Protein AF-A0A380KM17-F1 (afdb_monomer_lite)

Secondary structure (DSSP, 8-state):
--HHHHHHHHHHHHHHHHHTHHHHHHHHHHTTS-S-HHHHHHHHHHHHHHHHSS---SSHHHHHHHHHHHHHHHT-TGGG-

pLDDT: mean 95.52, std 6.11, range [63.66, 98.75]

Sequence (81 aa):
MKLETAKRWLILFYEKIQENLAVLAELDSTMGGDGDHGENMLRGMTAVVNTVEPKEFASTSDLFKETGMLLLTKVGGVSGT

InterPro domains:
  IPR004007 DhaL domain [PF02734] (33-80)
  IPR004007 DhaL domain [PS51480] (4-81)
  IPR036117 DhaL domain superfamily [G3DSA:1.25.40.340] (1-81)
  IPR036117 DhaL domain superfamily [SSF101473] (3-81)

Foldseek 3Di:
DFQVVLLVVLVVVLVVLVVCLQVQLVVCVVVPHPSCQSVLVNFLSVQLNVPLVVDDDPGPVRSVVVSLVSLLVTSDDPRND

Structure (mmCIF, N/CA/C/O backbone):
data_AF-A0A380KM17-F1
#
_entry.id   AF-A0A380KM17-F1
#
loop_
_atom_site.group_PDB
_atom_site.id
_atom_site.type_symbol
_atom_site.label_atom_id
_atom_site.label_alt_id
_atom_site.label_comp_id
_atom_site.label_asym_id
_atom_site.label_entity_id
_atom_site.label_seq_id
_atom_site.pdbx_PDB_ins_code
_atom_site.Cartn_x
_atom_site.Cartn_y
_atom_site.Cartn_z
_atom_site.occupancy
_atom_site.B_iso_or_equiv
_atom_site.auth_seq_id
_atom_site.auth_comp_id
_atom_site.auth_asym_id
_atom_site.auth_atom_id
_atom_site.pdbx_PDB_model_num
ATOM 1 N N . MET A 1 1 ? -17.721 3.709 2.799 1.00 83.56 1 MET A N 1
ATOM 2 C CA . MET A 1 1 ? -17.346 2.278 2.870 1.00 83.56 1 MET A CA 1
ATOM 3 C C . MET A 1 1 ? -17.259 1.846 4.333 1.00 83.56 1 MET A C 1
ATOM 5 O O . MET A 1 1 ? -16.769 2.632 5.138 1.00 83.56 1 MET A O 1
ATOM 9 N N . LYS A 1 2 ? -17.761 0.653 4.689 1.00 96.50 2 LYS A N 1
ATOM 10 C CA . LYS A 1 2 ? -17.660 0.098 6.057 1.00 96.50 2 LYS A CA 1
ATOM 11 C C . LYS A 1 2 ? -16.219 -0.347 6.358 1.00 96.50 2 LYS A C 1
ATOM 13 O O . LYS A 1 2 ? -15.513 -0.705 5.420 1.00 96.50 2 LYS A O 1
ATOM 18 N N . LEU A 1 3 ? -15.813 -0.350 7.633 1.00 97.19 3 LEU A N 1
ATOM 19 C CA . LEU A 1 3 ? -14.442 -0.682 8.054 1.00 97.19 3 LEU A CA 1
ATOM 20 C C . LEU A 1 3 ? -13.998 -2.069 7.566 1.00 97.19 3 LEU A C 1
ATOM 22 O O . LEU A 1 3 ? -12.979 -2.174 6.893 1.00 97.19 3 LEU A O 1
ATOM 26 N N . GLU A 1 4 ? -14.808 -3.102 7.802 1.00 95.94 4 GLU A N 1
ATOM 27 C CA . GLU A 1 4 ? -14.506 -4.470 7.350 1.00 95.94 4 GLU A CA 1
ATOM 28 C C . GLU A 1 4 ? -14.363 -4.576 5.831 1.00 95.94 4 GLU A C 1
ATOM 30 O O . GLU A 1 4 ? -13.465 -5.234 5.313 1.00 95.94 4 GLU A O 1
ATOM 35 N N . THR A 1 5 ? -15.220 -3.868 5.091 1.00 98.00 5 THR A N 1
ATOM 36 C CA . THR A 1 5 ? -15.126 -3.811 3.630 1.00 98.00 5 THR A CA 1
ATOM 37 C C . THR A 1 5 ? -13.830 -3.134 3.187 1.00 98.00 5 THR A C 1
ATOM 39 O O . THR A 1 5 ? -13.205 -3.592 2.237 1.00 98.00 5 THR A O 1
ATOM 42 N N . ALA A 1 6 ? -13.405 -2.076 3.883 1.00 98.19 6 ALA A N 1
ATOM 43 C CA . ALA A 1 6 ? -12.159 -1.377 3.596 1.00 98.19 6 ALA A CA 1
ATOM 44 C C . ALA A 1 6 ? -10.932 -2.255 3.887 1.00 98.19 6 ALA A C 1
ATOM 46 O O . ALA A 1 6 ? -10.055 -2.360 3.032 1.00 98.19 6 ALA A O 1
ATOM 47 N N . LYS A 1 7 ? -10.897 -2.944 5.037 1.00 97.12 7 LYS A N 1
ATOM 48 C CA . LYS A 1 7 ? -9.838 -3.914 5.363 1.00 97.12 7 LYS A CA 1
ATOM 49 C C . LYS A 1 7 ? -9.764 -5.023 4.316 1.00 97.12 7 LYS A C 1
ATOM 51 O O . LYS A 1 7 ? -8.695 -5.283 3.770 1.00 97.12 7 LYS A O 1
ATOM 56 N N . ARG A 1 8 ? -10.906 -5.635 3.976 1.00 97.69 8 ARG A N 1
ATOM 57 C CA . ARG A 1 8 ? -10.951 -6.694 2.959 1.00 97.69 8 ARG A CA 1
ATOM 58 C C . ARG A 1 8 ? -10.486 -6.193 1.595 1.00 97.69 8 ARG A C 1
ATOM 60 O O . ARG A 1 8 ? -9.784 -6.921 0.903 1.00 97.69 8 ARG A O 1
ATOM 67 N N . TRP A 1 9 ? -10.842 -4.968 1.219 1.00 98.38 9 TRP A N 1
ATOM 68 C CA . TRP A 1 9 ? -10.379 -4.364 -0.027 1.00 98.38 9 TRP A CA 1
ATOM 69 C C . TRP A 1 9 ? -8.853 -4.209 -0.071 1.00 98.38 9 TRP A C 1
ATOM 71 O O . TRP A 1 9 ? -8.258 -4.575 -1.080 1.00 98.38 9 TRP A O 1
ATOM 81 N N . LEU A 1 10 ? -8.212 -3.757 1.013 1.00 98.31 10 LEU A N 1
ATOM 82 C CA . LEU A 1 10 ? -6.746 -3.651 1.081 1.00 98.31 10 LEU A CA 1
ATOM 83 C C . LEU A 1 10 ? -6.056 -5.014 0.926 1.00 98.31 10 LEU A C 1
ATOM 85 O O . LEU A 1 10 ? -5.060 -5.113 0.213 1.00 98.31 10 LEU A O 1
ATOM 89 N N . ILE A 1 11 ? -6.613 -6.065 1.537 1.00 98.00 11 ILE A N 1
ATOM 90 C CA . ILE A 1 11 ? -6.098 -7.438 1.410 1.00 98.00 11 ILE A CA 1
ATOM 91 C C . ILE A 1 11 ? -6.229 -7.929 -0.039 1.00 98.00 11 ILE A C 1
ATOM 93 O O . ILE A 1 11 ? -5.257 -8.396 -0.622 1.00 98.00 11 ILE A O 1
ATOM 97 N N . LEU A 1 12 ? -7.401 -7.751 -0.658 1.00 98.56 12 LEU A N 1
ATOM 98 C CA . LEU A 1 12 ? -7.621 -8.119 -2.062 1.00 98.56 12 LEU A CA 1
ATOM 99 C C . LEU A 1 12 ? -6.714 -7.329 -3.017 1.00 98.56 12 LEU A C 1
ATOM 101 O O . LEU A 1 12 ? -6.250 -7.862 -4.021 1.00 98.56 12 LEU A O 1
ATOM 105 N N . PHE A 1 13 ? -6.449 -6.057 -2.720 1.00 98.44 13 PHE A N 1
ATOM 106 C CA . PHE A 1 13 ? -5.525 -5.250 -3.508 1.00 98.44 13 PHE A CA 1
ATOM 107 C C . PHE A 1 13 ? -4.088 -5.773 -3.395 1.00 98.44 13 PHE A C 1
ATOM 109 O O . PHE A 1 13 ? -3.418 -5.921 -4.413 1.00 98.44 13 PHE A O 1
ATOM 116 N N . TYR A 1 14 ? -3.637 -6.137 -2.192 1.00 98.56 14 TYR A N 1
ATOM 117 C CA . TYR A 1 14 ? -2.338 -6.783 -1.987 1.00 98.56 14 TYR A CA 1
ATOM 118 C C . TYR A 1 14 ? -2.214 -8.121 -2.734 1.00 98.56 14 TYR A C 1
ATOM 120 O O . TYR A 1 14 ? -1.187 -8.378 -3.363 1.00 98.56 14 TYR A O 1
ATOM 128 N N . GLU A 1 15 ? -3.258 -8.954 -2.725 1.00 98.56 15 GLU A N 1
ATOM 129 C CA . GLU A 1 15 ? -3.318 -10.183 -3.534 1.00 98.56 15 GLU A CA 1
ATOM 130 C C . GLU A 1 15 ? -3.132 -9.862 -5.028 1.00 98.56 15 GLU A C 1
ATOM 132 O O . GLU A 1 15 ? -2.303 -10.478 -5.698 1.00 98.56 15 GLU A O 1
ATOM 137 N N . LYS A 1 16 ? -3.807 -8.826 -5.546 1.00 98.75 16 LYS A N 1
ATOM 138 C CA . LYS A 1 16 ? -3.661 -8.413 -6.951 1.00 98.75 16 LYS A CA 1
ATOM 139 C C . LYS A 1 16 ? -2.292 -7.840 -7.295 1.00 98.75 16 LYS A C 1
ATOM 141 O O . LYS A 1 16 ? -1.813 -8.106 -8.394 1.00 98.75 16 LYS A O 1
ATOM 146 N N . ILE A 1 17 ? -1.647 -7.106 -6.391 1.00 98.38 17 ILE A N 1
ATOM 147 C CA . ILE A 1 17 ? -0.265 -6.649 -6.599 1.00 98.38 17 ILE A CA 1
ATOM 148 C C . ILE A 1 17 ? 0.683 -7.846 -6.725 1.00 98.38 17 ILE A C 1
ATOM 150 O O . ILE A 1 17 ? 1.498 -7.874 -7.642 1.00 98.38 17 ILE A O 1
ATOM 154 N N . GLN A 1 18 ? 0.540 -8.861 -5.868 1.00 98.44 18 GLN A N 1
ATOM 155 C CA . GLN A 1 18 ? 1.357 -10.077 -5.950 1.00 98.44 18 GLN A CA 1
ATOM 156 C C . GLN A 1 18 ? 1.126 -10.839 -7.260 1.00 98.44 18 GLN A C 1
ATOM 158 O O . GLN A 1 18 ? 2.089 -11.210 -7.927 1.00 98.44 18 GLN A O 1
ATOM 163 N N . GLU A 1 19 ? -0.136 -11.033 -7.657 1.00 98.69 19 GLU A N 1
ATOM 164 C CA . GLU A 1 19 ? -0.489 -11.715 -8.912 1.00 98.69 19 GLU A CA 1
ATOM 165 C C . GLU A 1 19 ? 0.089 -11.018 -10.156 1.00 98.69 19 GLU A C 1
ATOM 167 O O . GLU A 1 19 ? 0.393 -11.681 -11.144 1.00 98.69 19 GLU A O 1
ATOM 172 N N . ASN A 1 20 ? 0.236 -9.690 -10.119 1.00 98.44 20 ASN A N 1
ATOM 173 C CA . ASN A 1 20 ? 0.615 -8.877 -11.277 1.00 98.44 20 ASN A CA 1
ATOM 174 C C . ASN A 1 20 ? 2.023 -8.273 -11.161 1.00 98.44 20 ASN A C 1
ATOM 176 O O . ASN A 1 20 ? 2.358 -7.377 -11.931 1.00 98.44 20 ASN A O 1
ATOM 180 N N . LEU A 1 21 ? 2.858 -8.761 -10.237 1.00 97.62 21 LEU A N 1
ATOM 181 C CA . LEU A 1 21 ? 4.170 -8.181 -9.934 1.00 97.62 21 LEU A CA 1
ATOM 182 C C . LEU A 1 21 ? 5.033 -7.964 -11.188 1.00 97.62 21 LEU A C 1
ATOM 184 O O . LEU A 1 21 ? 5.521 -6.862 -11.426 1.00 97.62 21 LEU A O 1
ATOM 188 N N . ALA A 1 22 ? 5.174 -9.008 -12.009 1.00 97.44 22 ALA A N 1
ATOM 189 C CA . ALA A 1 22 ? 5.978 -8.961 -13.229 1.00 97.44 22 ALA A CA 1
ATOM 190 C C . ALA A 1 22 ? 5.376 -8.030 -14.292 1.00 97.44 22 ALA A C 1
ATOM 192 O O . ALA A 1 22 ? 6.107 -7.296 -14.946 1.00 97.44 22 ALA A O 1
ATOM 193 N N . VAL A 1 23 ? 4.045 -8.016 -14.421 1.00 98.25 23 VAL A N 1
ATOM 194 C CA . VAL A 1 23 ? 3.336 -7.150 -15.376 1.00 98.25 23 VAL A CA 1
ATOM 195 C C . VAL A 1 23 ? 3.533 -5.678 -15.014 1.00 98.25 23 VAL A C 1
ATOM 197 O O . VAL A 1 23 ? 3.748 -4.850 -15.894 1.00 98.25 23 VAL A O 1
ATOM 200 N N . LEU A 1 24 ? 3.498 -5.340 -13.722 1.00 97.56 24 LEU A N 1
ATOM 201 C CA . LEU A 1 24 ? 3.731 -3.974 -13.250 1.00 97.56 24 LEU A CA 1
ATOM 202 C C . LEU A 1 24 ? 5.158 -3.500 -13.560 1.00 97.56 24 LEU A C 1
ATOM 204 O O . LEU A 1 24 ? 5.324 -2.377 -14.027 1.00 97.56 24 LEU A O 1
ATOM 208 N N . ALA A 1 25 ? 6.163 -4.355 -13.354 1.00 96.44 25 ALA A N 1
ATOM 209 C CA . ALA A 1 25 ? 7.552 -4.054 -13.707 1.00 96.44 25 ALA A CA 1
ATOM 210 C C . ALA A 1 25 ? 7.747 -3.899 -15.229 1.00 96.44 25 ALA A C 1
ATOM 212 O O . ALA A 1 25 ? 8.396 -2.959 -15.688 1.00 96.44 25 ALA A O 1
ATOM 213 N N . GLU A 1 26 ? 7.142 -4.788 -16.023 1.00 98.06 26 GLU A N 1
ATOM 214 C CA . GLU A 1 26 ? 7.217 -4.751 -17.488 1.00 98.06 26 GLU A CA 1
ATOM 215 C C . GLU A 1 26 ? 6.592 -3.477 -18.064 1.00 98.06 26 GLU A C 1
ATOM 217 O O . GLU A 1 26 ? 7.193 -2.828 -18.925 1.00 98.06 26 GLU A O 1
ATOM 222 N N . LEU A 1 27 ? 5.401 -3.101 -17.591 1.00 97.44 27 LEU A N 1
ATOM 223 C CA . LEU A 1 27 ? 4.723 -1.884 -18.034 1.00 97.44 27 LEU A CA 1
ATOM 224 C C . LEU A 1 27 ? 5.534 -0.637 -17.688 1.00 97.44 27 LEU A C 1
ATOM 226 O O . LEU A 1 27 ? 5.686 0.237 -18.540 1.00 97.44 27 LEU A O 1
ATOM 230 N N . ASP A 1 28 ? 6.080 -0.583 -16.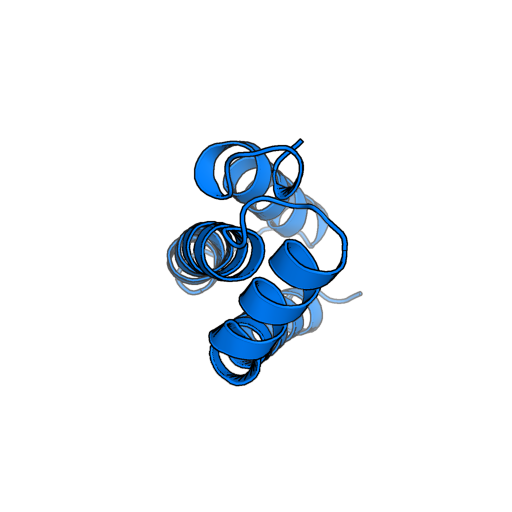476 1.00 97.12 28 ASP A N 1
ATOM 231 C CA . ASP A 1 28 ? 6.893 0.537 -16.014 1.00 97.12 28 ASP A CA 1
ATOM 232 C C . ASP A 1 28 ? 8.152 0.706 -16.881 1.00 97.12 28 ASP A C 1
ATOM 234 O O . ASP A 1 28 ? 8.366 1.768 -17.464 1.00 97.12 28 ASP A O 1
ATOM 238 N N . SER A 1 29 ? 8.901 -0.376 -17.120 1.00 96.81 29 SER A N 1
ATOM 239 C CA . SER A 1 29 ? 10.048 -0.363 -18.044 1.00 96.81 29 SER A CA 1
ATOM 240 C C . SER A 1 29 ? 9.657 0.028 -19.475 1.00 96.81 29 SER A C 1
ATOM 242 O O . SER A 1 29 ? 10.323 0.846 -20.111 1.00 96.81 29 SER A O 1
ATOM 244 N N . THR A 1 30 ? 8.565 -0.533 -20.003 1.00 97.62 30 THR A N 1
ATOM 245 C CA . THR A 1 30 ? 8.129 -0.294 -21.391 1.00 97.62 30 THR A CA 1
ATOM 246 C C . THR A 1 30 ? 7.691 1.155 -21.616 1.00 97.62 30 THR A C 1
ATOM 248 O O . THR A 1 30 ? 7.862 1.692 -22.711 1.00 97.62 30 THR A O 1
ATOM 251 N N . MET A 1 31 ? 7.153 1.811 -20.586 1.00 94.19 31 MET A N 1
ATOM 252 C 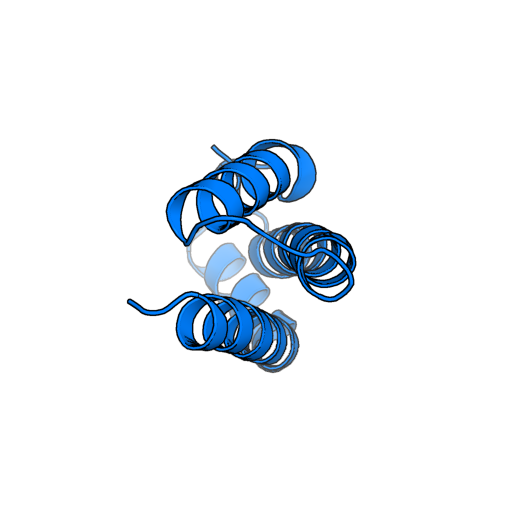CA . MET A 1 31 ? 6.748 3.219 -20.633 1.00 94.19 31 MET A CA 1
ATOM 253 C C . MET A 1 31 ? 7.898 4.201 -20.358 1.00 94.19 31 MET A C 1
ATOM 255 O O . MET A 1 31 ? 7.682 5.413 -20.408 1.00 94.19 31 MET A O 1
ATOM 259 N N . GLY A 1 32 ? 9.116 3.700 -20.130 1.00 93.88 32 GLY A N 1
ATOM 260 C CA . GLY A 1 32 ? 10.312 4.508 -19.887 1.00 93.88 32 GLY A CA 1
ATOM 261 C C . GLY A 1 32 ? 10.618 4.779 -18.410 1.00 93.88 32 GLY A C 1
ATOM 262 O O . GLY A 1 32 ? 11.426 5.664 -18.129 1.00 93.88 32 GLY A O 1
ATOM 263 N N . GLY A 1 33 ? 9.980 4.053 -17.488 1.00 93.56 33 GLY A N 1
ATOM 264 C CA . GLY A 1 33 ? 10.371 3.955 -16.081 1.00 93.56 33 GLY A CA 1
ATOM 265 C C . GLY A 1 33 ? 11.557 3.006 -15.867 1.00 93.56 33 GLY A C 1
ATOM 266 O O . GLY A 1 33 ? 12.149 2.498 -16.822 1.00 93.56 33 GLY A O 1
ATOM 267 N N . ASP A 1 34 ? 11.926 2.773 -14.609 1.00 96.12 34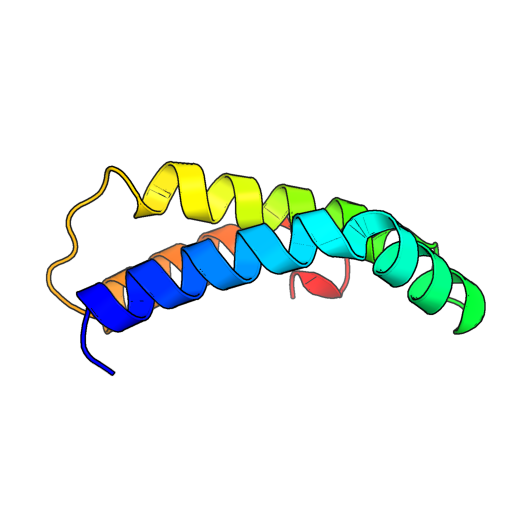 ASP A N 1
ATOM 268 C CA . ASP A 1 34 ? 13.067 1.925 -14.229 1.00 96.12 34 ASP A CA 1
ATOM 269 C C . ASP A 1 34 ? 12.680 0.464 -13.938 1.00 96.12 34 ASP A C 1
ATOM 271 O O . ASP A 1 34 ? 13.558 -0.371 -13.707 1.00 96.12 34 ASP A O 1
ATOM 275 N N . GLY A 1 35 ? 11.389 0.130 -14.031 1.00 96.25 35 GLY A N 1
ATOM 276 C CA . GLY A 1 35 ? 10.881 -1.228 -13.858 1.00 96.25 35 GLY A CA 1
ATOM 277 C C . GLY A 1 35 ? 10.665 -1.616 -12.402 1.00 96.25 35 GLY A C 1
ATOM 278 O O . GLY A 1 35 ? 10.386 -2.785 -12.125 1.00 96.25 35 GLY A O 1
ATOM 279 N N . ASP A 1 36 ? 10.786 -0.677 -11.467 1.00 96.38 36 ASP A N 1
ATOM 280 C CA . ASP A 1 36 ? 10.728 -0.962 -10.039 1.00 96.38 36 ASP A CA 1
ATOM 281 C C . ASP A 1 36 ? 9.307 -0.891 -9.456 1.00 96.38 36 ASP A C 1
ATOM 283 O O . ASP A 1 36 ? 9.083 -1.299 -8.308 1.00 96.38 36 ASP A O 1
ATOM 287 N N . HIS A 1 37 ? 8.323 -0.429 -10.241 1.00 96.25 37 HIS A N 1
ATOM 288 C CA . HIS A 1 37 ? 6.975 -0.150 -9.742 1.00 96.25 37 HIS A CA 1
ATOM 289 C C . HIS A 1 37 ? 6.326 -1.358 -9.052 1.00 96.25 37 HIS A C 1
ATOM 291 O O . HIS A 1 37 ? 5.761 -1.230 -7.961 1.00 96.25 37 HIS A O 1
ATOM 297 N N . GLY A 1 38 ? 6.436 -2.549 -9.650 1.00 96.75 38 GLY A N 1
ATOM 298 C CA . GLY A 1 38 ? 5.900 -3.779 -9.065 1.00 96.75 38 GLY A CA 1
ATOM 299 C C . GLY A 1 38 ? 6.500 -4.077 -7.687 1.00 96.75 38 GLY A C 1
ATOM 300 O O . GLY A 1 38 ? 5.764 -4.312 -6.724 1.00 96.75 38 GLY A O 1
ATOM 301 N N . GLU A 1 39 ? 7.828 -4.025 -7.568 1.00 96.94 39 GLU A N 1
ATOM 302 C CA . GLU A 1 39 ? 8.534 -4.294 -6.311 1.00 96.94 39 GLU A CA 1
ATOM 303 C C . GLU A 1 39 ? 8.235 -3.237 -5.245 1.00 96.94 39 GLU A C 1
ATOM 305 O O . GLU A 1 39 ? 8.014 -3.574 -4.076 1.00 96.94 39 GLU A O 1
ATOM 310 N N . ASN A 1 40 ? 8.180 -1.965 -5.639 1.00 96.56 40 ASN A N 1
ATOM 311 C CA . ASN A 1 40 ? 7.839 -0.856 -4.755 1.00 96.56 40 ASN A CA 1
ATOM 312 C C . ASN A 1 40 ? 6.416 -1.007 -4.196 1.00 96.56 40 ASN A C 1
ATOM 314 O O . ASN A 1 40 ? 6.208 -0.923 -2.978 1.00 96.56 40 ASN A O 1
ATOM 318 N N . MET A 1 41 ? 5.435 -1.323 -5.047 1.00 97.56 41 MET A N 1
ATOM 319 C CA . MET A 1 41 ? 4.057 -1.572 -4.612 1.00 97.56 41 MET A CA 1
ATOM 320 C C . MET A 1 41 ? 3.943 -2.807 -3.718 1.00 97.56 41 MET A C 1
ATOM 322 O O . MET A 1 41 ? 3.233 -2.764 -2.708 1.00 97.56 41 MET A O 1
ATOM 326 N N . LEU A 1 42 ? 4.665 -3.888 -4.031 1.00 98.06 42 LEU A N 1
ATOM 327 C CA . LEU A 1 42 ? 4.698 -5.087 -3.194 1.00 98.06 42 LEU A CA 1
ATOM 328 C C . LEU A 1 42 ? 5.257 -4.773 -1.803 1.00 98.06 42 LEU A C 1
ATOM 330 O O . LEU A 1 42 ? 4.655 -5.159 -0.799 1.00 98.06 42 LEU A O 1
ATOM 334 N N . ARG A 1 43 ? 6.364 -4.028 -1.723 1.00 97.69 43 ARG A N 1
ATOM 335 C CA . ARG A 1 43 ? 6.990 -3.614 -0.458 1.00 97.69 43 ARG A CA 1
ATOM 336 C C . ARG A 1 43 ? 6.037 -2.774 0.393 1.00 97.69 43 ARG A C 1
ATOM 338 O O . ARG A 1 43 ? 5.856 -3.059 1.580 1.00 97.69 43 ARG A O 1
ATOM 345 N N . GLY A 1 44 ? 5.396 -1.775 -0.213 1.00 97.62 44 GLY A N 1
ATOM 346 C CA . GLY A 1 44 ? 4.435 -0.908 0.466 1.00 97.62 44 GLY A CA 1
ATOM 347 C C . GLY A 1 44 ? 3.201 -1.659 0.958 1.00 97.62 44 GLY A C 1
ATOM 348 O O . GLY A 1 44 ? 2.854 -1.573 2.136 1.00 97.62 44 GLY A O 1
ATOM 349 N N . MET A 1 45 ? 2.567 -2.449 0.090 1.00 98.25 45 MET A N 1
ATOM 350 C CA . MET A 1 45 ? 1.354 -3.185 0.452 1.00 98.25 45 MET A CA 1
ATOM 351 C C . MET A 1 45 ? 1.613 -4.324 1.441 1.00 98.25 45 MET A C 1
ATOM 353 O O . MET A 1 45 ? 0.761 -4.575 2.291 1.00 98.25 45 MET A O 1
ATOM 357 N N . THR A 1 46 ? 2.796 -4.944 1.417 1.00 98.50 46 THR A N 1
ATOM 358 C CA . THR A 1 46 ? 3.214 -5.895 2.462 1.00 98.50 46 THR A CA 1
ATOM 359 C C . THR A 1 46 ? 3.242 -5.214 3.833 1.00 98.50 46 THR A C 1
ATOM 361 O O . THR A 1 46 ? 2.719 -5.750 4.810 1.00 98.50 46 THR A O 1
ATOM 364 N N . ALA A 1 47 ? 3.805 -4.002 3.921 1.00 98.19 47 ALA A N 1
ATOM 365 C CA . ALA A 1 47 ? 3.832 -3.237 5.168 1.00 98.19 47 ALA A CA 1
ATOM 366 C C . ALA A 1 47 ? 2.425 -2.830 5.635 1.00 98.19 47 ALA A C 1
ATOM 368 O O . ALA A 1 47 ? 2.143 -2.874 6.836 1.00 98.19 47 ALA A O 1
ATOM 369 N N . VAL A 1 48 ? 1.543 -2.470 4.695 1.00 98.38 48 VAL A N 1
ATOM 370 C CA . VAL A 1 48 ? 0.127 -2.194 4.971 1.00 98.38 48 VAL A CA 1
ATOM 371 C C . VAL A 1 48 ? -0.547 -3.427 5.561 1.00 98.38 48 VAL A C 1
ATOM 373 O O . VAL A 1 48 ? -1.009 -3.346 6.694 1.00 98.38 48 VAL A O 1
ATOM 376 N N . VAL A 1 49 ? -0.576 -4.563 4.857 1.00 98.19 49 VAL A N 1
ATOM 377 C CA . VAL A 1 49 ? -1.301 -5.770 5.304 1.00 98.19 49 VAL A CA 1
ATOM 378 C C . VAL A 1 49 ? -0.802 -6.254 6.665 1.00 98.19 49 VAL A C 1
ATOM 380 O O . VAL A 1 49 ? -1.612 -6.406 7.578 1.00 98.19 49 VAL A O 1
ATOM 383 N N . ASN A 1 50 ? 0.518 -6.348 6.855 1.00 98.12 50 ASN A N 1
ATOM 384 C CA . ASN A 1 50 ? 1.117 -6.767 8.128 1.00 98.12 50 ASN A CA 1
ATOM 385 C C . ASN A 1 50 ? 0.748 -5.854 9.310 1.00 98.12 50 ASN A C 1
ATOM 387 O O . ASN A 1 50 ? 0.784 -6.289 10.460 1.00 98.12 50 ASN A O 1
ATOM 391 N N . THR A 1 51 ? 0.409 -4.590 9.041 1.00 97.50 51 THR A N 1
ATOM 392 C CA . THR A 1 51 ? 0.013 -3.619 10.068 1.00 97.50 51 THR A CA 1
ATOM 393 C C . THR A 1 51 ? -1.499 -3.588 10.276 1.00 97.50 51 THR A C 1
ATOM 395 O O . THR A 1 51 ? -1.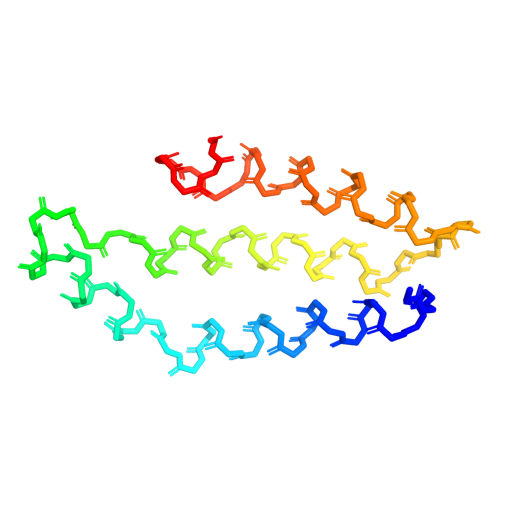959 -3.534 11.415 1.00 97.50 51 THR A O 1
ATOM 398 N N . VAL A 1 52 ? -2.289 -3.587 9.198 1.00 95.44 52 VAL A N 1
ATOM 399 C CA . VAL A 1 52 ? -3.744 -3.367 9.267 1.00 95.44 52 VAL A CA 1
ATOM 400 C C . VAL A 1 52 ? -4.530 -4.627 9.611 1.00 95.44 52 VAL A C 1
ATOM 402 O O . VAL A 1 52 ? -5.603 -4.513 10.202 1.00 95.44 52 VAL A O 1
ATOM 405 N N . GLU A 1 53 ? -4.027 -5.808 9.247 1.00 94.94 53 GLU A N 1
ATOM 406 C CA . GLU A 1 53 ? -4.705 -7.083 9.489 1.00 94.94 53 GLU A CA 1
ATOM 407 C C . GLU A 1 53 ? -4.838 -7.402 10.989 1.00 94.94 53 GLU A C 1
ATOM 409 O O . GLU A 1 53 ? -5.966 -7.618 11.436 1.00 94.94 53 GLU A O 1
ATOM 414 N N . PRO A 1 54 ? -3.770 -7.337 11.813 1.00 96.44 54 PRO A N 1
ATOM 415 C CA . PRO A 1 54 ? -3.883 -7.611 13.247 1.00 96.44 54 PRO A CA 1
ATOM 416 C C . PRO A 1 54 ? -4.402 -6.425 14.081 1.00 96.44 54 PRO A C 1
ATOM 418 O O . PRO A 1 54 ? -4.619 -6.574 15.283 1.00 96.44 54 PRO A O 1
ATOM 421 N N . LYS A 1 55 ? -4.554 -5.228 13.494 1.00 96.12 55 LYS A N 1
ATOM 422 C CA . LYS A 1 55 ? -4.874 -3.991 14.225 1.00 96.12 55 LYS A CA 1
ATOM 423 C C . LYS A 1 55 ? -6.367 -3.675 14.183 1.00 96.12 55 LYS A C 1
ATOM 425 O O . LYS A 1 55 ? -6.992 -3.653 13.123 1.00 96.12 55 LYS A O 1
ATOM 430 N N . GLU A 1 56 ? -6.933 -3.341 15.336 1.00 96.75 56 GLU A N 1
ATOM 431 C CA . GLU A 1 56 ? -8.281 -2.778 15.430 1.00 96.75 56 GLU A CA 1
ATOM 432 C C . GLU A 1 56 ? -8.274 -1.270 15.162 1.00 96.75 56 GLU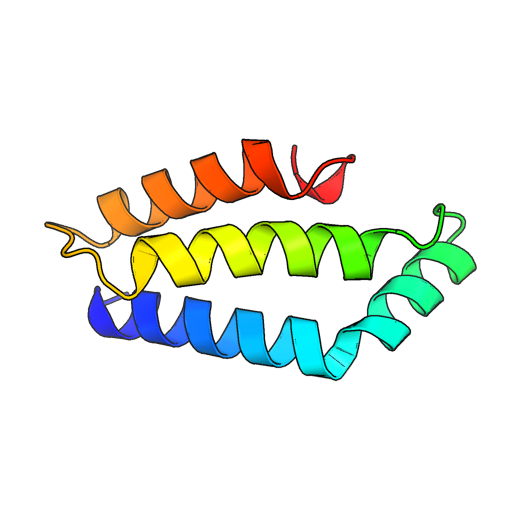 A C 1
ATOM 434 O O . GLU A 1 56 ? -7.375 -0.546 15.596 1.00 96.75 56 GLU A O 1
ATOM 439 N N . PHE A 1 57 ? -9.293 -0.786 14.451 1.00 97.44 57 PHE A N 1
ATOM 440 C CA . PHE A 1 57 ? -9.441 0.629 14.105 1.00 97.44 57 PHE A CA 1
ATOM 441 C C . PHE A 1 57 ? -10.806 1.144 14.551 1.00 97.44 57 PHE A C 1
ATOM 443 O O . PHE A 1 57 ? -11.822 0.484 14.357 1.00 97.44 57 PHE A O 1
ATOM 450 N N . ALA A 1 58 ? -10.840 2.358 15.102 1.00 96.88 58 ALA A N 1
ATOM 451 C CA . ALA A 1 58 ? -12.085 2.988 15.539 1.00 96.88 58 ALA A CA 1
ATOM 452 C C . ALA A 1 58 ? -12.961 3.444 14.359 1.00 96.88 58 ALA A C 1
ATOM 454 O O . ALA A 1 58 ? -14.183 3.537 14.480 1.00 96.88 58 ALA A O 1
ATOM 455 N N . SER A 1 59 ? -12.348 3.739 13.209 1.00 98.06 59 SER A N 1
ATOM 456 C CA . SER A 1 59 ? -13.053 4.191 12.015 1.00 98.06 59 SER A CA 1
ATOM 457 C C . SER A 1 59 ? -12.309 3.841 10.725 1.00 98.06 59 SER A C 1
ATOM 459 O O . SER A 1 59 ? -11.096 3.629 10.709 1.00 98.06 59 SER A O 1
ATOM 461 N N . THR A 1 60 ? -13.030 3.864 9.600 1.00 98.06 60 THR A N 1
ATOM 462 C CA . THR A 1 60 ? -12.434 3.752 8.257 1.00 98.06 60 THR A CA 1
ATOM 463 C C . THR A 1 60 ? -11.432 4.883 7.970 1.00 98.06 60 THR A C 1
ATOM 465 O O . THR A 1 60 ? -10.483 4.685 7.218 1.00 98.06 60 THR A O 1
ATOM 468 N N . SER A 1 61 ? -11.622 6.065 8.570 1.00 98.12 61 SER A N 1
ATOM 469 C CA . SER A 1 61 ? -10.692 7.194 8.428 1.00 98.12 61 SER A CA 1
ATOM 470 C C . SER A 1 61 ? -9.333 6.867 9.046 1.00 98.12 61 SER A C 1
ATOM 472 O O . SER A 1 61 ? -8.301 7.113 8.426 1.00 98.12 61 SER A O 1
ATOM 474 N N . ASP A 1 62 ? -9.324 6.243 10.225 1.00 98.19 62 ASP A N 1
ATOM 475 C CA . ASP A 1 62 ? -8.085 5.875 10.918 1.00 98.19 62 ASP A CA 1
ATOM 476 C C . ASP A 1 62 ? -7.331 4.767 10.175 1.00 98.19 62 ASP A C 1
ATOM 478 O O . ASP A 1 62 ? -6.112 4.852 10.026 1.00 98.19 62 ASP A O 1
ATOM 482 N N . LEU A 1 63 ? -8.057 3.785 9.624 1.00 98.50 63 LEU A N 1
ATOM 483 C CA . LEU A 1 63 ? -7.485 2.759 8.745 1.00 98.50 63 LEU A CA 1
ATOM 484 C C . LEU A 1 63 ? -6.762 3.386 7.545 1.00 98.50 63 LEU A C 1
ATOM 486 O O . LEU A 1 63 ? -5.632 3.010 7.232 1.00 98.50 63 LEU A O 1
ATOM 490 N N . PHE A 1 64 ? -7.397 4.343 6.864 1.00 98.19 64 PHE A N 1
ATOM 491 C CA . PHE A 1 64 ? -6.804 4.959 5.677 1.00 98.19 64 PHE A CA 1
ATOM 492 C C . PHE A 1 64 ? -5.684 5.941 5.982 1.00 98.19 64 PHE A C 1
ATOM 494 O O . PHE A 1 64 ? -4.750 6.028 5.189 1.00 98.19 64 PHE A O 1
ATOM 501 N N . LYS A 1 65 ? -5.717 6.622 7.130 1.00 98.06 65 LYS A N 1
ATOM 502 C CA . LYS A 1 65 ? -4.574 7.420 7.593 1.00 98.06 65 LYS A CA 1
ATOM 503 C C . LYS A 1 65 ? -3.341 6.547 7.811 1.00 98.06 65 LYS A C 1
ATOM 505 O O . LYS A 1 65 ? -2.272 6.891 7.317 1.00 98.06 65 LYS A O 1
ATOM 510 N N . GLU A 1 66 ? -3.495 5.414 8.497 1.00 98.12 66 GLU A N 1
ATOM 511 C CA . GLU A 1 66 ? -2.404 4.452 8.702 1.00 98.12 66 GLU A CA 1
ATOM 512 C C . GLU A 1 66 ? -1.900 3.898 7.363 1.00 98.12 66 GLU A C 1
ATOM 514 O O . GLU A 1 66 ? -0.705 3.926 7.084 1.00 98.12 66 GLU A O 1
ATOM 519 N N . THR A 1 67 ? -2.825 3.462 6.502 1.00 98.00 67 THR A N 1
ATOM 520 C CA . THR A 1 67 ? -2.503 2.924 5.172 1.00 98.00 67 THR A CA 1
ATOM 521 C C . THR A 1 67 ? -1.723 3.938 4.338 1.00 98.00 67 THR A C 1
ATOM 523 O O . THR A 1 67 ? -0.664 3.611 3.811 1.00 98.00 67 THR A O 1
ATOM 526 N N . GLY A 1 68 ? -2.206 5.180 4.249 1.00 96.75 68 GLY A N 1
ATOM 527 C CA . GLY A 1 68 ? -1.545 6.243 3.494 1.00 96.75 68 GLY A CA 1
ATOM 528 C C . GLY A 1 68 ? -0.155 6.570 4.036 1.00 96.75 68 GLY A C 1
ATOM 529 O O . GLY A 1 68 ? 0.782 6.706 3.257 1.00 96.75 68 GLY A O 1
ATOM 530 N N . MET A 1 69 ? 0.011 6.618 5.363 1.00 96.38 69 MET A N 1
ATOM 531 C CA . MET A 1 69 ? 1.319 6.841 5.991 1.00 96.38 69 MET A CA 1
ATOM 532 C C . MET A 1 69 ? 2.317 5.721 5.665 1.00 96.38 69 MET A C 1
ATOM 534 O O . MET A 1 69 ? 3.491 5.978 5.385 1.00 96.38 69 MET A O 1
ATOM 538 N N . LEU A 1 70 ? 1.864 4.467 5.680 1.00 97.25 70 LEU A N 1
ATOM 539 C CA . LEU A 1 70 ? 2.703 3.328 5.316 1.00 97.25 70 LEU A CA 1
ATOM 540 C C . LEU A 1 70 ? 3.082 3.370 3.836 1.00 97.25 70 LEU A C 1
ATOM 542 O O . LEU A 1 70 ? 4.254 3.193 3.520 1.00 97.25 70 LEU A O 1
ATOM 546 N N . LEU A 1 71 ? 2.145 3.665 2.935 1.00 96.44 71 LEU A N 1
ATOM 547 C CA . LEU A 1 71 ? 2.457 3.776 1.508 1.00 96.44 71 LEU A CA 1
ATOM 548 C C . LEU A 1 71 ? 3.474 4.893 1.240 1.00 96.44 71 LEU A C 1
ATOM 550 O O . LEU A 1 71 ? 4.488 4.638 0.588 1.00 96.44 71 LEU A O 1
ATOM 554 N N . LEU A 1 72 ? 3.275 6.061 1.860 1.00 95.56 72 LEU A N 1
ATOM 555 C CA . LEU A 1 72 ? 4.178 7.210 1.761 1.00 95.56 72 LEU A CA 1
ATOM 556 C C . LEU A 1 72 ? 5.614 6.886 2.182 1.00 95.56 72 LEU A C 1
ATOM 558 O O . LEU A 1 72 ? 6.572 7.396 1.608 1.00 95.56 72 LEU A O 1
ATOM 562 N N . THR A 1 73 ? 5.775 6.034 3.192 1.00 94.62 73 THR A N 1
ATOM 563 C CA . THR A 1 73 ? 7.086 5.751 3.793 1.00 94.62 73 THR A CA 1
ATOM 564 C C . THR A 1 73 ? 7.724 4.444 3.326 1.00 94.62 73 THR A C 1
ATOM 566 O O . THR A 1 73 ? 8.905 4.228 3.606 1.00 94.62 73 T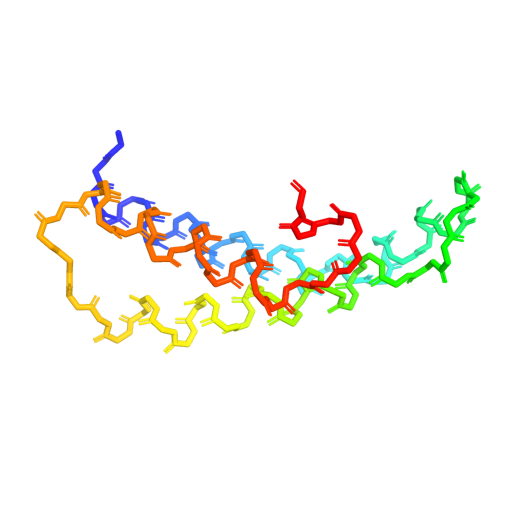HR A O 1
ATOM 569 N N . LYS A 1 74 ? 6.976 3.547 2.665 1.00 94.62 74 LYS A N 1
ATOM 570 C CA . LYS A 1 74 ? 7.434 2.180 2.348 1.00 94.62 74 LYS A CA 1
ATOM 571 C C . LYS A 1 74 ? 7.453 1.831 0.865 1.00 94.62 74 LYS A C 1
ATOM 573 O O . LYS A 1 74 ? 8.270 0.989 0.502 1.00 94.62 74 LYS A O 1
ATOM 578 N N . VAL A 1 75 ? 6.603 2.437 0.029 1.00 92.38 75 VAL A N 1
ATOM 579 C CA . VAL A 1 75 ? 6.594 2.150 -1.419 1.00 92.38 75 VAL A CA 1
ATOM 580 C C . VAL A 1 75 ? 7.919 2.601 -2.042 1.00 92.38 75 VAL A C 1
ATOM 582 O O . VAL A 1 75 ? 8.604 1.794 -2.661 1.00 92.38 75 VAL A O 1
ATOM 585 N N . GLY A 1 76 ? 8.349 3.836 -1.762 1.00 85.25 76 GLY A N 1
ATOM 586 C CA . GLY A 1 76 ? 9.513 4.442 -2.419 1.00 85.25 76 GLY A CA 1
ATOM 587 C C . GLY A 1 76 ? 9.191 4.943 -3.834 1.00 85.25 76 GLY A C 1
ATOM 588 O O . GLY A 1 76 ? 8.100 4.707 -4.352 1.00 85.25 76 GLY A O 1
ATOM 589 N N . GLY A 1 77 ? 10.124 5.685 -4.439 1.00 83.25 77 GLY A N 1
ATOM 590 C CA . GLY A 1 77 ? 9.928 6.303 -5.757 1.00 83.25 77 GLY A CA 1
ATOM 591 C C . GLY A 1 77 ? 8.750 7.288 -5.806 1.00 83.25 77 GLY A C 1
ATOM 592 O O . GLY A 1 77 ? 8.203 7.682 -4.776 1.00 83.25 77 GLY A O 1
ATOM 593 N N . VAL A 1 78 ? 8.332 7.663 -7.019 1.00 83.56 78 VAL A N 1
ATOM 594 C CA . VAL A 1 78 ? 7.156 8.536 -7.236 1.00 83.56 78 VAL A CA 1
ATOM 595 C C . VAL A 1 78 ? 5.856 7.831 -6.832 1.00 83.56 78 VAL A C 1
ATOM 597 O O . VAL A 1 78 ? 4.879 8.465 -6.470 1.00 83.56 78 VAL A O 1
ATOM 600 N N . SER A 1 79 ? 5.840 6.498 -6.829 1.00 78.38 79 SER A N 1
ATOM 601 C CA . SER A 1 79 ? 4.646 5.712 -6.488 1.00 78.38 79 SER A CA 1
ATOM 602 C C . SER A 1 79 ? 4.226 5.857 -5.019 1.00 78.38 79 SER A C 1
ATOM 604 O O . SER A 1 79 ? 3.077 5.579 -4.677 1.00 78.38 79 SER A O 1
ATOM 606 N N . GLY A 1 80 ? 5.151 6.266 -4.145 1.00 66.69 80 GLY A N 1
ATOM 607 C CA . GLY A 1 80 ? 4.866 6.530 -2.738 1.00 66.69 80 GLY A CA 1
ATOM 608 C C . GLY A 1 80 ? 4.390 7.953 -2.434 1.00 66.69 80 GLY A C 1
ATOM 609 O O . GLY A 1 80 ? 3.784 8.150 -1.385 1.00 66.69 80 GLY A O 1
ATOM 610 N N . THR A 1 81 ? 4.652 8.938 -3.298 1.00 63.66 81 THR A N 1
ATOM 611 C CA . THR A 1 81 ? 4.485 10.381 -3.010 1.00 63.66 81 THR A CA 1
ATOM 612 C C . THR A 1 81 ? 3.638 11.085 -4.055 1.00 63.66 81 THR A C 1
ATOM 614 O O . THR A 1 81 ? 2.684 11.787 -3.656 1.00 63.66 81 THR A O 1
#

Radius of gyration: 13.32 Å; chains: 1; bounding box: 31×22×37 Å

Organism: NCBI:txid102684